Protein AF-A0A166KM32-F1 (afdb_monomer)

Radius of gyration: 26.17 Å; Cα contacts (8 Å, |Δi|>4): 16; chains: 1; bounding box: 45×49×72 Å

Secondary structure (DSSP, 8-state):
-PPP----------HHHHHHHHHHHHHHHHHHT--SHHHHHHHHHHHHSPP-PPPSS-HHHHHHHHHHHH---SS--TTS-HHHHHHHHHHHHHS-SS----STTS-SPPPPPHHHHHHHHHHHHHS-----

Nearest PDB structures (foldseek):
  6tvm-assembly1_B  TM=1.703E-01  e=6.406E+00  Homo sapiens

Organism: NCBI:txid1759441

Foldseek 3Di:
DDDDDDDDPPPDPPVVVVVVVVVVVVLVCQCVPDPDVLSNVVSVCVVPPPDDDPDPDDPVRVVVVVVVVVCPPPDDDPPDDPVVVVVVVVVVVPDDPDPDDPDPRPDPDDDDDPVNVVVVVVVCVVCVDPDD

pLDDT: mean 80.19, std 11.57, range [46.47, 95.06]

Sequence (132 aa):
QKLPEIPADDSKAHRGRVTIQRMQRENLISLVSCRNDIKFWKHIRGWLDPKKRPATVSLEQILTTFERRMNPPKVIPKSFDSEAHERAERIARIIPATTTDRSTDGHFSRPFSLSELEDVQERISKHPGKSA

Mean predicted aligned error: 15.91 Å

Structure (mmCIF, N/CA/C/O backbone):
data_AF-A0A166KM32-F1
#
_entry.id   AF-A0A166KM32-F1
#
loop_
_atom_site.group_PDB
_atom_site.id
_atom_site.type_symbol
_atom_site.label_atom_id
_atom_site.label_alt_id
_atom_site.label_comp_id
_atom_site.label_asym_id
_atom_site.label_entity_id
_atom_site.label_seq_id
_atom_site.pdbx_PDB_ins_code
_atom_site.Cartn_x
_atom_site.Cartn_y
_atom_site.Cartn_z
_atom_site.occupancy
_atom_site.B_iso_or_equiv
_atom_site.auth_seq_id
_atom_site.auth_comp_id
_atom_site.auth_asym_id
_atom_site.auth_atom_id
_atom_site.pdbx_PDB_model_num
ATOM 1 N N . GLN A 1 1 ? 21.178 -19.803 -24.540 1.00 47.19 1 GLN A N 1
ATOM 2 C CA . GLN A 1 1 ? 20.083 -19.623 -25.518 1.00 47.19 1 GLN A CA 1
ATOM 3 C C . GLN A 1 1 ? 20.482 -18.502 -26.465 1.00 47.19 1 GLN A C 1
ATOM 5 O O . GLN A 1 1 ? 20.822 -17.426 -25.991 1.00 47.19 1 GLN A O 1
ATOM 10 N N . LYS A 1 2 ? 20.552 -18.782 -27.771 1.00 46.47 2 LYS A N 1
ATOM 11 C CA . LYS A 1 2 ? 20.911 -17.805 -28.811 1.00 46.47 2 LYS A CA 1
ATOM 12 C C . LYS A 1 2 ? 19.640 -17.008 -29.143 1.00 46.47 2 LYS A C 1
ATOM 14 O O . LYS A 1 2 ? 18.626 -17.624 -29.459 1.00 46.47 2 LYS A O 1
ATOM 19 N N . LEU A 1 3 ? 19.662 -15.684 -28.975 1.00 50.31 3 LEU A N 1
ATOM 20 C CA . LEU A 1 3 ? 18.535 -14.808 -29.326 1.00 50.31 3 LEU A CA 1
ATOM 21 C C . LEU A 1 3 ? 18.291 -14.866 -30.848 1.00 50.31 3 LEU A C 1
ATOM 23 O O . LEU A 1 3 ? 19.268 -14.930 -31.594 1.00 50.31 3 LEU A O 1
ATOM 27 N N . PRO A 1 4 ? 17.033 -14.852 -31.320 1.00 52.44 4 PRO A N 1
ATOM 28 C CA . PRO A 1 4 ? 16.739 -14.864 -32.748 1.00 52.44 4 PRO A CA 1
ATOM 29 C C . PRO A 1 4 ? 17.196 -13.555 -33.409 1.00 52.44 4 PRO A C 1
ATOM 31 O O . PRO A 1 4 ? 16.836 -12.460 -32.969 1.00 52.44 4 PRO A O 1
ATOM 34 N N . GLU A 1 5 ? 17.988 -13.671 -34.474 1.00 50.28 5 GLU A N 1
ATOM 35 C CA . GLU A 1 5 ? 18.363 -12.554 -35.342 1.00 50.28 5 GLU A CA 1
ATOM 36 C C . GLU A 1 5 ? 17.238 -12.314 -36.354 1.00 50.28 5 GLU A C 1
ATOM 38 O O . GLU A 1 5 ? 17.011 -13.117 -37.255 1.00 50.28 5 GLU A O 1
ATOM 43 N N . ILE A 1 6 ? 16.499 -11.218 -36.174 1.00 57.38 6 ILE A N 1
ATOM 44 C CA . ILE A 1 6 ? 15.474 -10.762 -37.120 1.00 57.38 6 ILE A CA 1
ATOM 45 C C . ILE A 1 6 ? 16.109 -9.664 -37.990 1.00 57.38 6 ILE A C 1
ATOM 47 O O . ILE A 1 6 ? 16.654 -8.709 -37.421 1.00 57.38 6 ILE A O 1
ATOM 51 N N . PRO A 1 7 ? 16.073 -9.779 -39.332 1.00 53.22 7 PRO A N 1
ATOM 52 C CA . PRO A 1 7 ? 16.705 -8.815 -40.228 1.00 53.22 7 PRO A CA 1
ATOM 53 C C . PRO A 1 7 ? 16.044 -7.437 -40.105 1.00 53.22 7 PRO A C 1
ATOM 55 O O . PRO A 1 7 ? 14.819 -7.317 -40.083 1.00 53.22 7 PRO A O 1
ATOM 58 N N . ALA A 1 8 ? 16.871 -6.394 -40.007 1.00 55.00 8 ALA A N 1
ATOM 59 C CA . ALA A 1 8 ? 16.418 -5.010 -40.026 1.00 55.00 8 ALA A CA 1
ATOM 60 C C . ALA A 1 8 ? 16.054 -4.624 -41.468 1.00 55.00 8 ALA A C 1
ATOM 62 O O . ALA A 1 8 ? 16.919 -4.552 -42.337 1.00 55.00 8 ALA A O 1
ATOM 63 N N . ASP A 1 9 ? 14.763 -4.423 -41.729 1.00 56.38 9 ASP A N 1
ATOM 64 C CA . ASP A 1 9 ? 14.281 -3.828 -42.975 1.00 56.38 9 ASP A 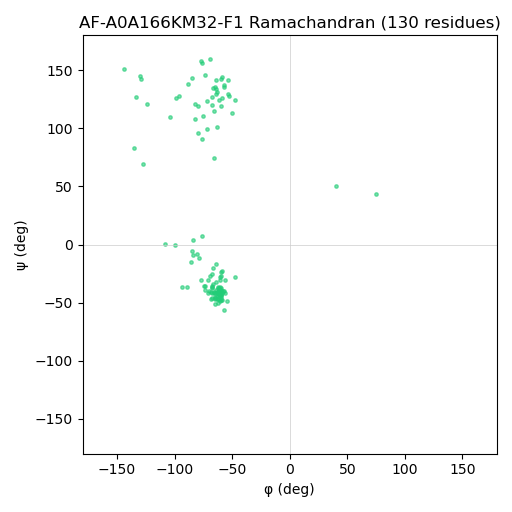CA 1
ATOM 65 C C . ASP A 1 9 ? 14.439 -2.301 -42.891 1.00 56.38 9 ASP A C 1
ATOM 67 O O . ASP A 1 9 ? 13.603 -1.595 -42.321 1.00 56.38 9 ASP A O 1
ATOM 71 N N . ASP A 1 10 ? 15.546 -1.801 -43.441 1.00 57.56 10 ASP A N 1
ATOM 72 C CA . ASP A 1 10 ? 15.924 -0.381 -43.454 1.00 57.56 10 ASP A CA 1
ATOM 73 C C . ASP A 1 10 ? 15.136 0.463 -44.484 1.00 57.56 10 ASP A C 1
ATOM 75 O O . ASP A 1 10 ? 15.413 1.649 -44.676 1.00 57.56 10 ASP A O 1
ATOM 79 N N . SER A 1 11 ? 14.116 -0.090 -45.150 1.00 56.81 11 SER A N 1
ATOM 80 C CA . SER A 1 11 ? 13.492 0.558 -46.315 1.00 56.81 11 SER A CA 1
ATOM 81 C C . SER A 1 11 ? 12.399 1.603 -46.027 1.00 56.81 11 SER A C 1
ATOM 83 O O . SER A 1 11 ? 11.821 2.151 -46.967 1.00 56.81 11 SER A O 1
ATOM 85 N N . LYS A 1 12 ? 12.091 1.963 -44.768 1.00 52.78 12 LYS A N 1
ATOM 86 C CA . LYS A 1 12 ? 11.066 2.996 -44.471 1.00 52.78 12 LYS A CA 1
ATOM 87 C C . LYS A 1 12 ? 11.510 3.995 -43.406 1.00 52.78 12 LYS A C 1
ATOM 89 O O . LYS A 1 12 ? 11.126 3.919 -42.238 1.00 52.78 12 LYS A O 1
ATOM 94 N N . ALA A 1 13 ? 12.259 4.999 -43.861 1.00 55.47 13 ALA A N 1
ATOM 95 C CA . ALA A 1 13 ? 12.687 6.173 -43.107 1.00 55.47 13 ALA A CA 1
ATOM 96 C C . ALA A 1 13 ? 11.509 7.082 -42.690 1.00 55.47 13 ALA A C 1
ATOM 98 O O . ALA A 1 13 ? 11.310 8.185 -43.193 1.00 55.47 13 ALA A O 1
ATOM 99 N N . HIS A 1 14 ? 10.737 6.648 -41.698 1.00 61.12 14 HIS A N 1
ATOM 100 C CA . HIS A 1 14 ? 10.004 7.557 -40.826 1.00 61.12 14 HIS A CA 1
ATOM 101 C C . HIS A 1 14 ? 10.758 7.602 -39.504 1.00 61.12 14 HIS A C 1
ATOM 103 O O . HIS A 1 14 ? 10.758 6.621 -38.766 1.00 61.12 14 HIS A O 1
ATOM 109 N N . ARG A 1 15 ? 11.411 8.732 -39.202 1.00 62.06 15 ARG A N 1
ATOM 110 C CA . ARG A 1 15 ? 12.275 8.917 -38.016 1.00 62.06 15 ARG A CA 1
ATOM 111 C C . ARG A 1 15 ? 11.643 8.437 -36.696 1.00 62.06 15 ARG A C 1
ATOM 113 O O . ARG A 1 15 ? 12.359 8.007 -35.802 1.00 62.06 15 ARG A O 1
ATOM 120 N N . GLY A 1 16 ? 10.312 8.450 -36.582 1.00 70.62 16 GLY A N 1
ATOM 121 C CA . GLY A 1 16 ? 9.595 7.892 -35.430 1.00 70.62 16 GLY A CA 1
ATOM 122 C C . GLY A 1 16 ? 9.545 6.357 -35.377 1.00 70.62 16 GLY A C 1
ATOM 123 O O . GLY A 1 16 ? 9.636 5.793 -34.292 1.00 70.62 16 GLY A O 1
ATOM 124 N N . ARG A 1 17 ? 9.447 5.660 -36.519 1.00 75.81 17 ARG A N 1
ATOM 125 C CA . ARG A 1 17 ? 9.329 4.188 -36.570 1.00 75.81 17 ARG A CA 1
ATOM 126 C C . ARG A 1 17 ? 10.604 3.490 -36.125 1.00 75.81 17 ARG A C 1
ATOM 128 O O . ARG A 1 17 ? 10.515 2.534 -35.366 1.00 75.81 17 ARG A O 1
ATOM 135 N N . VAL A 1 18 ? 11.765 4.004 -36.525 1.00 80.25 18 VAL A N 1
ATOM 136 C CA . VAL A 1 18 ? 13.065 3.456 -36.107 1.00 80.25 18 VAL A CA 1
ATOM 137 C C . VAL A 1 18 ? 13.239 3.583 -34.591 1.00 80.25 18 VAL A C 1
ATOM 139 O O . VAL A 1 18 ? 13.603 2.619 -33.923 1.00 80.25 18 VAL A O 1
ATOM 142 N N . THR A 1 19 ? 12.895 4.740 -34.016 1.00 81.81 19 THR A N 1
ATOM 143 C CA . THR A 1 19 ? 12.939 4.951 -32.560 1.00 81.81 19 THR A CA 1
ATOM 144 C C . THR A 1 19 ? 11.986 4.017 -31.813 1.00 81.81 19 THR A C 1
ATOM 146 O O . THR A 1 19 ? 12.370 3.435 -30.800 1.00 81.81 19 THR A O 1
ATOM 149 N N . ILE A 1 20 ? 10.764 3.834 -32.324 1.00 83.38 20 ILE A N 1
ATOM 150 C CA . ILE A 1 20 ? 9.776 2.919 -31.735 1.00 83.38 20 ILE A CA 1
ATOM 151 C C . ILE A 1 20 ? 10.265 1.469 -31.811 1.00 83.38 20 ILE A C 1
ATOM 153 O O . ILE A 1 20 ? 10.217 0.767 -30.805 1.00 83.38 20 ILE A O 1
ATOM 157 N N . GLN A 1 21 ? 10.774 1.027 -32.963 1.00 84.50 21 GLN A N 1
ATOM 158 C CA . GLN A 1 21 ? 11.302 -0.329 -33.140 1.00 84.50 21 GLN A CA 1
ATOM 159 C C . GLN A 1 21 ? 12.496 -0.596 -32.223 1.00 84.50 21 GLN A C 1
ATOM 161 O O . GLN A 1 21 ? 12.574 -1.660 -31.612 1.00 84.50 21 GLN A O 1
ATOM 166 N N . ARG A 1 22 ? 13.396 0.383 -32.065 1.00 85.50 22 ARG A N 1
ATOM 167 C CA . ARG A 1 22 ? 14.514 0.284 -31.121 1.00 85.50 22 ARG A CA 1
ATOM 168 C C . ARG A 1 22 ? 14.015 0.111 -29.685 1.00 85.50 22 ARG A C 1
ATOM 170 O O . ARG A 1 22 ? 14.435 -0.826 -29.018 1.00 85.50 22 ARG A O 1
ATOM 177 N N . MET A 1 23 ? 13.071 0.945 -29.246 1.00 84.69 23 MET A N 1
ATOM 178 C CA . MET A 1 23 ? 12.478 0.852 -27.905 1.00 84.69 23 MET A CA 1
ATOM 179 C C . MET A 1 23 ? 11.764 -0.492 -27.683 1.00 84.69 23 MET A C 1
ATOM 181 O O . MET A 1 23 ? 11.904 -1.108 -26.630 1.00 84.69 23 MET A O 1
ATOM 185 N N . GLN A 1 24 ? 11.022 -0.985 -28.679 1.00 86.19 24 GLN A N 1
ATOM 186 C CA . GLN A 1 24 ? 10.371 -2.297 -28.620 1.00 86.19 24 GLN A CA 1
ATOM 187 C C . GLN A 1 24 ? 11.391 -3.438 -28.517 1.00 86.19 24 GLN A C 1
ATOM 189 O O . GLN A 1 24 ? 11.189 -4.368 -27.738 1.00 86.19 24 GLN A O 1
ATOM 194 N N . ARG A 1 25 ? 12.503 -3.351 -29.256 1.00 88.19 25 ARG A N 1
ATOM 195 C CA . ARG A 1 25 ? 13.594 -4.331 -29.202 1.00 88.19 25 ARG A CA 1
ATOM 196 C C . ARG A 1 25 ? 14.283 -4.338 -27.839 1.00 88.19 25 ARG A C 1
ATOM 198 O O . ARG A 1 25 ? 14.505 -5.409 -27.285 1.00 88.19 25 ARG A O 1
ATOM 205 N N . GLU A 1 26 ? 14.579 -3.165 -27.286 1.00 87.12 26 GLU A N 1
ATOM 206 C CA . GLU A 1 26 ? 15.148 -3.019 -25.941 1.00 87.12 26 GLU A CA 1
ATOM 207 C C . GLU A 1 26 ? 14.212 -3.609 -24.878 1.00 87.12 26 GLU A C 1
ATOM 209 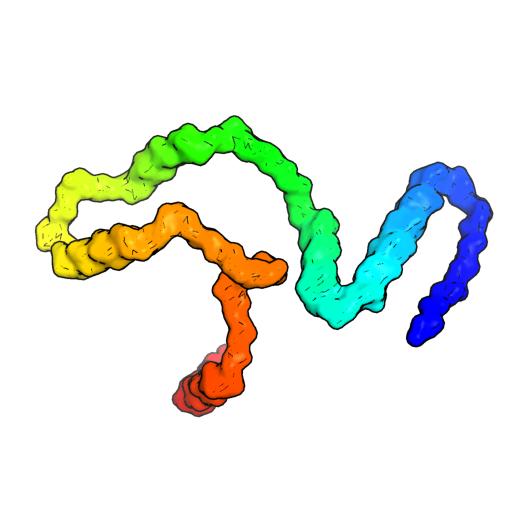O O . GLU A 1 26 ? 14.642 -4.433 -24.073 1.00 87.12 26 GLU A O 1
ATOM 214 N N . ASN A 1 27 ? 12.917 -3.283 -24.936 1.00 86.12 27 ASN A N 1
ATOM 215 C CA . ASN A 1 27 ? 11.905 -3.832 -24.033 1.00 86.12 27 ASN A CA 1
ATOM 216 C C . ASN A 1 27 ? 11.811 -5.362 -24.126 1.00 86.12 27 ASN A C 1
ATOM 218 O O . ASN A 1 27 ? 11.758 -6.035 -23.098 1.00 86.12 27 ASN A O 1
ATOM 222 N N . LEU A 1 28 ? 11.833 -5.921 -25.341 1.00 87.75 28 LEU A N 1
ATOM 223 C CA . LEU A 1 28 ? 11.808 -7.368 -25.558 1.00 87.75 28 LEU A CA 1
ATOM 224 C C . LEU A 1 28 ? 13.038 -8.051 -24.948 1.00 87.75 28 LEU A C 1
ATOM 226 O O . LEU A 1 28 ? 12.896 -9.042 -24.235 1.00 87.75 28 LEU A O 1
ATOM 230 N N . ILE A 1 29 ? 14.236 -7.510 -25.185 1.00 89.25 29 ILE A N 1
ATOM 231 C CA . ILE A 1 29 ? 15.475 -8.029 -24.589 1.00 89.25 29 ILE A CA 1
ATOM 232 C C . ILE A 1 29 ? 15.389 -7.965 -23.060 1.00 89.25 29 ILE A C 1
ATOM 234 O O . ILE A 1 29 ? 15.751 -8.931 -22.388 1.00 89.25 29 ILE A O 1
ATOM 238 N N . SER A 1 30 ? 14.865 -6.869 -22.507 1.00 85.19 30 SER A N 1
ATOM 239 C CA . SER A 1 30 ? 14.666 -6.695 -21.064 1.00 85.19 30 SER A CA 1
ATOM 240 C C . SER A 1 30 ? 13.744 -7.760 -20.472 1.00 85.19 30 SER A C 1
ATOM 242 O O . SER A 1 30 ? 14.064 -8.334 -19.436 1.00 85.19 30 SER A O 1
ATOM 244 N N . LEU A 1 31 ? 12.625 -8.073 -21.132 1.00 86.62 31 LEU A N 1
ATOM 245 C CA . LEU A 1 31 ? 11.696 -9.109 -20.668 1.00 86.62 31 LEU A CA 1
ATOM 246 C C . LEU A 1 31 ? 12.295 -10.511 -20.763 1.00 86.62 31 LEU A C 1
ATOM 248 O O . LEU A 1 31 ? 12.227 -11.267 -19.800 1.00 86.62 31 LEU A O 1
ATOM 252 N N . VAL A 1 32 ? 12.904 -10.853 -21.900 1.00 88.75 32 VAL A N 1
ATOM 253 C CA . VAL A 1 32 ? 13.442 -12.204 -22.147 1.00 88.75 32 VAL A CA 1
ATOM 254 C C . VAL A 1 32 ? 14.670 -12.490 -21.277 1.00 88.75 32 VAL A C 1
ATOM 256 O O . VAL A 1 32 ? 14.943 -13.639 -20.941 1.00 88.75 32 VAL A O 1
ATOM 259 N N . SER A 1 33 ? 15.412 -11.455 -20.878 1.00 86.81 33 SER A N 1
ATOM 260 C CA . SER A 1 33 ? 16.580 -11.584 -19.999 1.00 86.81 33 SER A CA 1
ATOM 261 C C . SER A 1 33 ? 16.246 -11.608 -18.501 1.00 86.81 33 SER A C 1
ATOM 263 O O . SER A 1 33 ? 17.145 -11.836 -17.681 1.00 86.81 33 SER A O 1
ATOM 265 N N . CYS A 1 34 ? 14.981 -11.406 -18.111 1.00 86.62 34 CYS A N 1
ATOM 266 C CA . CYS A 1 34 ? 14.568 -11.477 -16.711 1.00 86.62 34 CYS A CA 1
ATOM 267 C C . CYS A 1 34 ? 14.712 -12.908 -16.175 1.00 86.62 34 CYS A C 1
ATOM 269 O O . CYS A 1 34 ? 14.015 -13.822 -16.594 1.00 86.62 34 CYS A O 1
ATOM 271 N N . ARG A 1 35 ? 15.614 -13.096 -15.204 1.00 82.00 35 ARG A N 1
ATOM 272 C CA . ARG A 1 35 ? 15.841 -14.392 -14.534 1.00 82.00 35 ARG A CA 1
ATOM 273 C C . ARG A 1 35 ? 14.877 -14.674 -13.380 1.00 82.00 35 ARG A C 1
ATOM 275 O O . ARG A 1 35 ? 14.927 -15.756 -12.811 1.00 82.00 35 ARG A O 1
ATOM 282 N N . ASN A 1 36 ? 14.081 -13.685 -12.979 1.00 80.94 36 ASN A N 1
ATOM 283 C CA . ASN A 1 36 ? 13.124 -13.806 -11.889 1.00 80.94 36 ASN A CA 1
ATOM 284 C C . ASN A 1 36 ? 11.850 -13.003 -12.180 1.00 80.94 36 ASN A C 1
ATOM 286 O O . ASN A 1 36 ? 11.882 -11.956 -12.838 1.00 80.94 36 ASN A O 1
ATOM 290 N N . ASP A 1 37 ? 10.744 -13.477 -11.615 1.00 79.62 37 ASP A N 1
ATOM 291 C CA . ASP A 1 37 ? 9.421 -12.872 -11.783 1.00 79.62 37 ASP A CA 1
ATOM 292 C C . ASP A 1 37 ? 9.388 -11.431 -11.261 1.00 79.62 37 ASP A C 1
ATOM 294 O O . ASP A 1 37 ? 8.700 -10.574 -11.807 1.00 79.62 37 ASP A O 1
ATOM 298 N N . ILE A 1 38 ? 10.198 -11.118 -10.246 1.00 79.56 38 ILE A N 1
ATOM 299 C CA . ILE A 1 38 ? 10.287 -9.777 -9.656 1.00 79.56 38 ILE A CA 1
ATOM 300 C C . ILE A 1 38 ? 10.770 -8.749 -10.687 1.00 79.56 38 ILE A C 1
ATOM 302 O O . ILE A 1 38 ? 10.147 -7.699 -10.849 1.00 79.56 38 ILE A O 1
ATOM 306 N N . LYS A 1 39 ? 11.871 -9.026 -11.404 1.00 80.62 39 LYS A N 1
ATOM 307 C CA . LYS A 1 39 ? 12.387 -8.100 -12.427 1.00 80.62 39 LYS A CA 1
ATOM 308 C C . LYS A 1 39 ? 11.429 -7.996 -13.606 1.00 80.62 39 LYS A C 1
ATOM 310 O O . LYS A 1 39 ? 11.222 -6.889 -14.103 1.00 80.62 39 LYS A O 1
ATOM 315 N N . PHE A 1 40 ? 10.799 -9.111 -13.977 1.00 86.56 40 PHE A N 1
ATOM 316 C CA . PHE A 1 40 ? 9.766 -9.138 -15.007 1.00 86.56 40 PHE A CA 1
ATOM 317 C C . PHE A 1 40 ? 8.614 -8.188 -14.651 1.00 86.56 40 PHE A C 1
ATOM 319 O O . PHE A 1 40 ? 8.344 -7.229 -15.376 1.00 86.56 40 PHE A O 1
ATOM 326 N N . TRP A 1 41 ? 8.003 -8.367 -13.477 1.00 85.62 41 TRP A N 1
ATOM 327 C CA . TRP A 1 41 ? 6.897 -7.524 -13.024 1.00 85.62 41 TRP A CA 1
ATOM 328 C C . TRP A 1 41 ? 7.308 -6.069 -12.802 1.00 85.62 41 TRP A C 1
ATOM 330 O O . TRP A 1 41 ? 6.511 -5.170 -13.060 1.00 85.62 41 TRP A O 1
ATOM 340 N N . LYS A 1 42 ? 8.551 -5.803 -12.386 1.00 85.38 42 LYS A N 1
ATOM 341 C CA . LYS A 1 42 ? 9.070 -4.436 -12.247 1.00 85.38 42 LYS A CA 1
ATOM 342 C C . LYS A 1 42 ? 9.149 -3.707 -13.591 1.00 85.38 42 LYS A C 1
ATOM 344 O O . LYS A 1 42 ? 8.824 -2.523 -13.645 1.00 85.38 42 LYS A O 1
ATOM 349 N N . HIS A 1 43 ? 9.544 -4.388 -14.668 1.00 87.50 43 HIS A N 1
ATOM 350 C CA . HIS A 1 43 ? 9.524 -3.807 -16.013 1.00 87.50 43 HIS A CA 1
ATOM 351 C C . HIS A 1 43 ? 8.105 -3.554 -16.512 1.00 87.50 43 HIS A C 1
ATOM 353 O O . HIS A 1 43 ? 7.820 -2.445 -16.956 1.00 87.50 43 HIS A O 1
ATOM 359 N N . ILE A 1 44 ? 7.208 -4.530 -16.355 1.00 87.69 44 ILE A N 1
ATOM 360 C CA . ILE A 1 44 ? 5.801 -4.382 -16.748 1.00 87.69 44 ILE A CA 1
ATOM 361 C C . ILE A 1 44 ? 5.140 -3.211 -16.008 1.00 87.69 44 ILE A C 1
ATOM 363 O O . ILE A 1 44 ? 4.537 -2.343 -16.639 1.00 87.69 44 ILE A O 1
ATOM 367 N N . ARG A 1 45 ? 5.314 -3.121 -14.682 1.00 85.81 45 ARG A N 1
ATOM 368 C CA . ARG A 1 45 ? 4.811 -1.991 -13.884 1.00 85.81 45 ARG A CA 1
ATOM 369 C C . ARG A 1 45 ? 5.430 -0.665 -14.308 1.00 85.81 45 ARG A C 1
ATOM 371 O O . ARG A 1 45 ? 4.724 0.323 -14.385 1.00 85.81 45 ARG A O 1
ATOM 378 N N . GLY A 1 46 ? 6.714 -0.630 -14.663 1.00 84.44 46 GLY A N 1
ATOM 379 C CA . GLY A 1 46 ? 7.350 0.588 -15.175 1.00 84.44 46 GLY A CA 1
ATOM 380 C C . GLY A 1 46 ? 6.715 1.144 -16.458 1.00 84.44 46 GLY A C 1
ATOM 381 O O . GLY A 1 46 ? 6.844 2.339 -16.723 1.00 84.44 46 GLY A O 1
ATOM 382 N N . TRP A 1 47 ? 6.037 0.305 -17.246 1.00 82.94 47 TRP A N 1
ATOM 383 C CA . TRP A 1 47 ? 5.335 0.716 -18.466 1.00 82.94 47 TRP A CA 1
ATOM 384 C C . TRP A 1 47 ? 3.861 1.038 -18.240 1.00 82.94 47 TRP A C 1
ATOM 386 O O . TRP A 1 47 ? 3.329 1.930 -18.898 1.00 82.94 47 TRP A O 1
ATOM 396 N N . LEU A 1 48 ? 3.206 0.284 -17.355 1.00 84.75 48 LEU A N 1
ATOM 397 C CA . LEU A 1 48 ? 1.770 0.393 -17.100 1.00 84.75 48 LEU A CA 1
ATOM 398 C C . LEU A 1 48 ? 1.439 1.412 -16.014 1.00 84.75 48 LEU A C 1
ATOM 400 O O . LEU A 1 48 ? 0.426 2.105 -16.117 1.00 84.75 48 LEU A O 1
ATOM 404 N N . ASP A 1 49 ? 2.273 1.504 -14.978 1.00 83.00 49 ASP A N 1
ATOM 405 C CA . ASP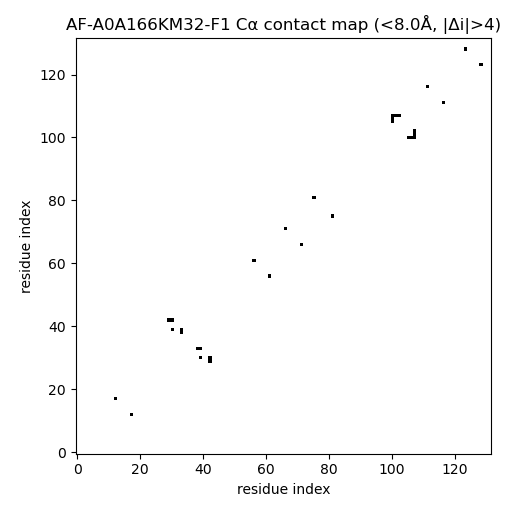 A 1 49 ? 2.013 2.408 -13.873 1.00 83.00 49 ASP A CA 1
ATOM 406 C C . ASP A 1 49 ? 2.121 3.850 -14.379 1.00 83.00 49 ASP A C 1
ATOM 408 O O . ASP A 1 49 ? 3.076 4.219 -15.078 1.00 83.00 49 ASP A O 1
ATOM 412 N N . PRO A 1 50 ? 1.162 4.713 -14.014 1.00 81.19 50 PRO A N 1
ATOM 413 C CA . PRO A 1 50 ? 1.265 6.121 -14.331 1.00 81.19 50 PRO A CA 1
ATOM 414 C C . PRO A 1 50 ? 2.561 6.676 -13.733 1.00 81.19 50 PRO A C 1
ATOM 416 O O . PRO A 1 50 ? 2.908 6.389 -12.584 1.00 81.19 50 PRO A O 1
ATOM 419 N N . LYS A 1 51 ? 3.272 7.506 -14.510 1.00 81.31 51 LYS A N 1
ATOM 420 C CA . LYS A 1 51 ? 4.473 8.203 -14.030 1.00 81.31 51 LYS A CA 1
ATOM 421 C C . LYS A 1 51 ? 4.163 8.835 -12.677 1.00 81.31 51 LYS A C 1
ATOM 423 O O . LYS A 1 51 ? 3.203 9.603 -12.581 1.00 81.31 51 LYS A O 1
ATOM 428 N N . LYS A 1 52 ? 4.969 8.512 -11.658 1.00 76.75 52 LYS A N 1
ATOM 429 C CA . LYS A 1 52 ? 4.813 9.056 -10.305 1.00 76.75 52 LYS A CA 1
ATOM 430 C C . LYS A 1 52 ? 4.708 10.573 -10.399 1.00 76.75 52 LYS A C 1
ATOM 432 O O . LYS A 1 52 ? 5.654 11.239 -10.816 1.00 76.75 52 LYS A O 1
ATOM 437 N N . ARG A 1 53 ? 3.537 11.104 -10.061 1.00 80.12 53 ARG A N 1
ATOM 438 C CA . ARG A 1 53 ? 3.319 12.544 -9.985 1.00 80.12 53 ARG A CA 1
ATOM 439 C C . ARG A 1 53 ? 3.696 12.991 -8.577 1.00 80.12 53 ARG A C 1
ATOM 441 O O . ARG A 1 53 ? 3.359 12.276 -7.630 1.00 80.12 53 ARG A O 1
ATOM 448 N N . PRO A 1 54 ? 4.384 14.131 -8.419 1.00 78.75 54 PRO A N 1
ATOM 449 C CA . PRO A 1 54 ? 4.517 14.721 -7.099 1.00 78.75 54 PRO A CA 1
ATOM 450 C C . PRO A 1 54 ? 3.110 14.964 -6.547 1.00 78.75 54 PRO A C 1
ATOM 452 O O . PRO A 1 54 ? 2.222 15.413 -7.278 1.00 78.75 54 PRO A O 1
ATOM 455 N N . ALA A 1 55 ? 2.893 14.610 -5.282 1.00 77.88 55 ALA A N 1
ATOM 456 C CA . ALA A 1 55 ? 1.624 14.883 -4.628 1.00 77.88 55 ALA A CA 1
ATOM 457 C C . ALA A 1 55 ? 1.378 16.399 -4.658 1.00 77.88 55 ALA A C 1
ATOM 459 O O . ALA A 1 55 ? 2.237 17.177 -4.251 1.00 77.88 55 ALA A O 1
ATOM 460 N N . THR A 1 56 ? 0.223 16.819 -5.181 1.00 85.50 56 THR A N 1
ATOM 461 C CA . THR A 1 56 ? -0.146 18.243 -5.300 1.00 85.50 56 THR A CA 1
ATOM 462 C C . THR A 1 56 ? -0.352 18.903 -3.937 1.00 85.50 56 THR A C 1
ATOM 464 O O . THR A 1 56 ? -0.288 20.121 -3.820 1.00 85.50 56 THR A O 1
ATOM 467 N N . VAL A 1 57 ? -0.593 18.093 -2.910 1.00 85.94 57 VAL A N 1
ATOM 468 C CA . VAL A 1 57 ? -0.814 18.517 -1.532 1.00 85.94 57 VAL A CA 1
ATOM 469 C C . VAL A 1 57 ? 0.079 17.701 -0.606 1.00 85.94 57 VAL A C 1
ATOM 471 O O . VAL A 1 57 ? 0.342 16.522 -0.865 1.00 85.94 57 VAL A O 1
ATOM 474 N N . SER A 1 58 ? 0.560 18.330 0.463 1.00 85.25 58 SER A N 1
ATOM 475 C CA . SER A 1 58 ? 1.329 17.633 1.491 1.00 85.25 58 SER A CA 1
ATOM 476 C C . SER A 1 58 ? 0.435 16.668 2.277 1.00 85.25 58 SER A C 1
ATOM 478 O O . SER A 1 58 ? -0.792 16.802 2.313 1.00 85.25 58 SER A O 1
ATOM 480 N N . LEU A 1 59 ? 1.053 15.690 2.942 1.00 82.69 59 LEU A N 1
ATOM 481 C CA . LEU A 1 59 ? 0.334 14.765 3.821 1.00 82.69 59 LEU A CA 1
ATOM 482 C C . LEU A 1 59 ? -0.429 15.517 4.923 1.00 82.69 59 LEU A C 1
ATOM 484 O O . LEU A 1 59 ? -1.580 15.197 5.197 1.00 82.69 59 LEU A O 1
ATOM 488 N N . GLU A 1 60 ? 0.181 16.557 5.491 1.00 85.56 60 GLU A N 1
ATOM 489 C CA . GLU A 1 60 ? -0.412 17.417 6.524 1.00 85.56 60 GLU A CA 1
ATOM 490 C C . GLU A 1 60 ? -1.695 18.108 6.033 1.00 85.56 60 GLU A C 1
ATOM 492 O O . GLU A 1 60 ? -2.690 18.187 6.754 1.00 85.56 60 GLU A O 1
ATOM 497 N N . GLN A 1 61 ? -1.711 18.550 4.770 1.00 83.88 61 GLN A N 1
ATOM 498 C CA . GLN A 1 61 ? -2.890 19.164 4.155 1.00 83.88 61 GLN A CA 1
ATOM 499 C C . GLN A 1 61 ? -4.032 18.155 3.971 1.00 83.88 61 GLN A C 1
ATOM 501 O O . GLN A 1 61 ? -5.200 18.500 4.165 1.00 83.88 61 GLN A O 1
ATOM 506 N N . ILE A 1 62 ? -3.714 16.900 3.637 1.00 87.25 62 ILE A N 1
ATOM 507 C CA . ILE A 1 62 ? -4.716 15.831 3.516 1.00 87.25 62 ILE A CA 1
ATOM 508 C C . ILE A 1 62 ? -5.214 15.383 4.895 1.00 87.25 62 ILE A C 1
ATOM 510 O O . ILE A 1 62 ? -6.401 15.086 5.030 1.00 87.25 62 ILE A O 1
ATOM 514 N N . LEU A 1 63 ? -4.347 15.362 5.912 1.00 85.81 63 LEU A N 1
ATOM 515 C CA . LEU A 1 63 ? -4.642 14.842 7.250 1.00 85.81 63 LEU A CA 1
ATOM 516 C C . LEU A 1 63 ? -5.877 15.509 7.862 1.00 85.81 63 LEU A C 1
ATOM 518 O O . LEU A 1 63 ? -6.821 14.823 8.241 1.00 85.81 63 LEU A O 1
ATOM 522 N N . THR A 1 64 ? -5.945 16.838 7.822 1.00 81.75 64 THR A N 1
ATOM 523 C CA . THR A 1 64 ? -7.104 17.591 8.339 1.00 81.75 64 THR A CA 1
ATOM 524 C C . THR A 1 64 ? -8.419 17.250 7.626 1.00 81.75 64 THR A C 1
ATOM 526 O O . THR A 1 64 ? -9.487 17.199 8.241 1.00 81.75 64 THR A O 1
ATOM 529 N N . THR A 1 65 ? -8.364 16.998 6.314 1.00 84.62 65 THR A N 1
ATOM 530 C CA . THR A 1 65 ? -9.5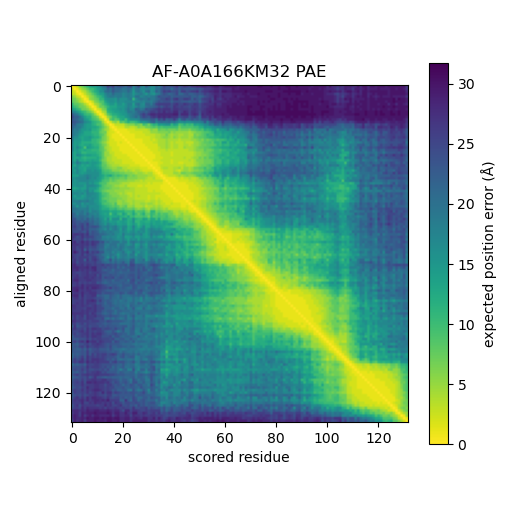37 16.606 5.518 1.00 84.62 65 THR A CA 1
ATOM 531 C C . THR A 1 65 ? -9.933 15.164 5.814 1.00 84.62 65 THR A C 1
ATOM 533 O O . THR A 1 65 ? -11.122 14.851 5.898 1.00 84.62 65 THR A O 1
ATOM 536 N N . PHE A 1 66 ? -8.944 14.289 5.980 1.00 86.50 66 PHE A N 1
ATOM 537 C CA . PHE A 1 66 ? -9.131 12.888 6.315 1.00 86.50 66 PHE A CA 1
ATOM 538 C C . PHE A 1 66 ? -9.762 12.726 7.701 1.00 86.50 66 PHE A C 1
ATOM 540 O O . PHE A 1 66 ? -10.813 12.103 7.809 1.00 86.50 66 PHE A O 1
ATOM 547 N N . GLU A 1 67 ? -9.206 13.363 8.733 1.00 83.19 67 GLU A N 1
ATOM 548 C CA . GLU A 1 67 ? -9.746 13.345 10.100 1.00 83.19 67 GLU A CA 1
ATOM 549 C C . GLU A 1 67 ? -11.195 13.833 10.145 1.00 83.19 67 GLU A C 1
ATOM 551 O O . GLU A 1 67 ? -12.052 13.214 10.776 1.00 83.19 67 GLU A O 1
ATOM 556 N N . ARG A 1 68 ? -11.506 14.898 9.395 1.00 80.62 68 ARG A N 1
ATOM 557 C CA . ARG A 1 68 ? -12.874 15.411 9.279 1.00 80.62 68 ARG A CA 1
ATOM 558 C C . ARG A 1 68 ? -13.828 14.395 8.646 1.00 80.62 68 ARG A C 1
ATOM 560 O O . ARG A 1 68 ? -14.982 14.316 9.055 1.00 80.62 68 ARG A O 1
ATOM 567 N N . ARG A 1 69 ? -13.369 13.628 7.651 1.00 85.69 69 ARG A N 1
ATOM 568 C CA . ARG A 1 69 ? -14.170 12.592 6.972 1.00 85.69 69 ARG A CA 1
ATOM 569 C C . ARG A 1 69 ? -14.318 11.315 7.788 1.00 85.69 69 ARG A C 1
ATOM 571 O O . ARG A 1 69 ? -15.346 10.660 7.664 1.00 85.69 69 ARG A O 1
ATOM 578 N N . MET A 1 70 ? -13.332 10.983 8.619 1.00 83.88 70 MET A N 1
ATOM 579 C CA . MET A 1 70 ? -13.405 9.837 9.529 1.00 83.88 70 MET A CA 1
ATOM 580 C C . MET A 1 70 ? -14.516 9.994 10.573 1.00 83.88 70 MET A C 1
ATOM 582 O O . MET A 1 70 ? -14.911 8.999 11.171 1.00 83.88 70 MET A O 1
ATOM 586 N N . ASN A 1 71 ? -15.023 11.222 10.772 1.00 79.50 71 ASN A N 1
ATOM 587 C CA . ASN A 1 71 ? -16.083 11.566 11.720 1.00 79.50 71 ASN A CA 1
ATOM 588 C C . ASN A 1 71 ? -15.943 10.819 13.064 1.00 79.50 71 ASN A C 1
ATOM 590 O O . ASN A 1 71 ? -16.899 10.171 13.503 1.00 79.50 71 ASN A O 1
ATOM 594 N N . PRO A 1 72 ? -14.751 10.834 13.700 1.00 77.31 72 PRO A N 1
ATOM 595 C CA . PRO A 1 72 ? -14.575 10.119 14.948 1.00 77.31 72 PRO A CA 1
ATOM 596 C C . PRO A 1 72 ? -15.501 10.743 16.003 1.00 77.31 72 PRO A C 1
ATOM 598 O O . PRO A 1 72 ? -15.536 11.972 16.150 1.00 77.31 72 PRO A O 1
ATOM 601 N N . PRO A 1 73 ? -16.282 9.934 16.734 1.00 79.75 73 PRO A N 1
ATOM 602 C CA . PRO A 1 73 ? -17.165 10.461 17.758 1.00 79.75 73 PRO A CA 1
ATOM 603 C C . PRO A 1 73 ? -16.327 11.104 18.869 1.00 79.75 73 PRO A C 1
ATOM 605 O O . PRO A 1 73 ? -15.413 10.486 19.406 1.00 79.75 73 PRO A O 1
ATOM 608 N N . LYS A 1 74 ? -16.655 12.350 19.241 1.00 80.69 74 LYS A N 1
ATOM 609 C CA . LYS A 1 74 ? -15.969 13.077 20.332 1.00 80.69 74 LYS A CA 1
ATOM 610 C C . LYS A 1 74 ? -16.082 12.362 21.679 1.00 80.69 74 LYS A C 1
ATOM 612 O O . LYS A 1 74 ? -15.238 12.536 22.548 1.00 80.69 74 LYS A O 1
ATOM 617 N N . VAL A 1 75 ? -17.163 11.608 21.848 1.00 83.81 75 VAL A N 1
ATOM 618 C CA . VAL A 1 75 ? -17.443 10.775 23.011 1.00 83.81 75 VAL A CA 1
ATOM 619 C C . VAL A 1 75 ? -17.898 9.431 22.479 1.00 83.81 75 VAL A C 1
ATOM 621 O O . VAL A 1 75 ? -18.818 9.373 21.662 1.00 83.81 75 VAL A O 1
ATOM 624 N N . ILE A 1 76 ? -17.256 8.363 22.936 1.00 82.31 76 ILE A N 1
ATOM 625 C CA . ILE A 1 76 ? -17.642 7.002 22.577 1.00 82.31 76 ILE A CA 1
ATOM 626 C C . ILE A 1 76 ? -19.083 6.771 23.068 1.00 82.31 76 ILE A C 1
ATOM 628 O O . ILE A 1 76 ? -19.362 6.988 24.252 1.00 82.31 76 ILE A O 1
ATOM 632 N N . PRO A 1 77 ? -20.025 6.379 22.192 1.00 88.31 77 PRO A N 1
ATOM 633 C CA . PRO A 1 77 ? -21.398 6.110 22.603 1.00 88.31 77 PRO A CA 1
ATOM 634 C C . PRO A 1 77 ? -21.458 5.012 23.668 1.00 88.31 77 PRO A C 1
ATOM 636 O O . PRO A 1 77 ? -20.733 4.028 23.579 1.00 88.31 77 PRO A O 1
ATOM 639 N N . LYS A 1 78 ? -22.387 5.116 24.626 1.00 85.81 78 LYS A N 1
ATOM 640 C CA . LYS A 1 78 ? -22.586 4.083 25.668 1.00 85.81 78 LYS A CA 1
ATOM 641 C C . LYS A 1 78 ? -22.925 2.696 25.107 1.00 85.81 78 LYS A C 1
ATOM 643 O O . LYS A 1 78 ? -22.758 1.703 25.800 1.00 85.81 78 LYS A O 1
ATOM 648 N N . SER A 1 79 ? -23.448 2.642 23.883 1.00 89.38 79 SER A N 1
ATOM 649 C CA . SER A 1 79 ? -23.768 1.408 23.162 1.00 89.38 79 SER A CA 1
ATOM 650 C C . SER A 1 79 ? -22.556 0.761 22.488 1.00 89.38 79 SER A C 1
ATOM 652 O O . SER A 1 79 ? -22.689 -0.315 21.915 1.00 89.38 79 SER A O 1
ATOM 654 N N . PHE A 1 80 ? -21.409 1.441 22.467 1.00 85.75 80 PHE A N 1
ATOM 655 C CA . PHE A 1 80 ? -20.183 0.939 21.866 1.00 85.75 80 PHE A CA 1
ATOM 656 C C . PHE A 1 80 ? -19.432 0.069 22.879 1.00 85.75 80 PHE A C 1
ATOM 658 O O . PHE A 1 80 ? -19.425 0.370 24.071 1.00 85.75 80 PHE A O 1
ATOM 665 N N . ASP A 1 81 ? -18.795 -1.002 22.412 1.00 90.50 81 ASP A N 1
ATOM 666 C CA . ASP A 1 81 ? -17.988 -1.873 23.268 1.00 90.50 81 ASP A CA 1
ATOM 667 C C . ASP A 1 81 ? -16.691 -1.152 23.668 1.00 90.50 81 ASP A C 1
ATOM 669 O O . ASP A 1 81 ? -15.724 -1.078 22.900 1.00 90.50 81 ASP A O 1
ATOM 673 N N . SER A 1 82 ? -16.695 -0.591 24.877 1.00 87.94 82 SER A N 1
ATOM 674 C CA . SER A 1 82 ? -15.558 0.131 25.448 1.00 87.94 82 SER A CA 1
ATOM 675 C C . SER A 1 82 ? -14.317 -0.750 25.564 1.00 87.94 82 SER A C 1
ATOM 677 O O . SER A 1 82 ? -13.209 -0.286 25.304 1.00 87.94 82 SER A O 1
ATOM 679 N N . GLU A 1 83 ? -14.483 -2.030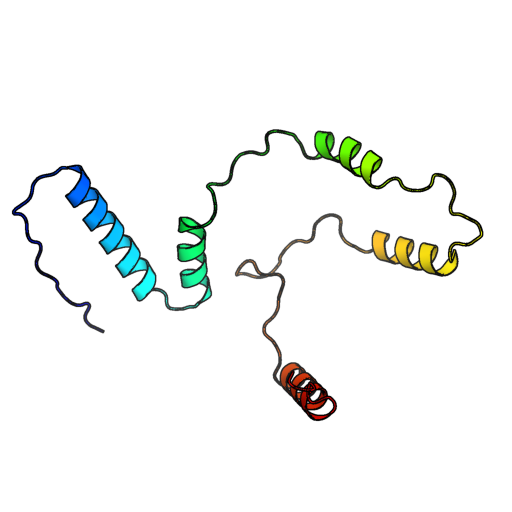 25.898 1.00 90.94 83 GLU A N 1
ATOM 680 C CA . GLU A 1 83 ? -13.356 -2.939 26.095 1.00 90.94 83 GLU A CA 1
ATOM 681 C C . GLU A 1 83 ? -12.690 -3.272 24.754 1.00 90.94 83 GLU A C 1
ATOM 683 O O . GLU A 1 83 ? -11.461 -3.266 24.631 1.00 90.94 83 GLU A O 1
ATOM 688 N N . ALA A 1 84 ? -13.492 -3.501 23.709 1.00 89.06 84 ALA A N 1
ATOM 689 C CA . ALA A 1 84 ? -12.982 -3.659 22.349 1.00 89.06 84 ALA A CA 1
ATOM 690 C C . ALA A 1 84 ? -12.253 -2.406 21.860 1.00 89.06 84 ALA A C 1
ATOM 692 O O . ALA A 1 84 ? -11.188 -2.524 21.247 1.00 89.06 84 ALA A O 1
ATOM 693 N N . HIS A 1 85 ? -12.785 -1.222 22.162 1.00 87.75 85 HIS A N 1
ATOM 694 C CA . HIS A 1 85 ? -12.140 0.038 21.817 1.00 87.75 85 HIS A CA 1
ATOM 695 C C . HIS A 1 85 ? -10.783 0.206 22.520 1.00 87.75 85 HIS A C 1
ATOM 697 O O . HIS A 1 85 ? -9.783 0.486 21.862 1.00 87.75 85 HIS A O 1
ATOM 703 N N . GLU A 1 86 ? -10.702 -0.056 23.827 1.00 90.62 86 GLU A N 1
ATOM 704 C CA . GLU A 1 86 ? -9.445 0.002 24.587 1.00 90.62 86 GLU A CA 1
ATOM 705 C C . GLU A 1 86 ? -8.402 -1.015 24.099 1.00 90.62 86 GLU A C 1
ATOM 707 O O . GLU A 1 86 ? -7.196 -0.742 24.089 1.00 90.62 86 GLU A O 1
ATOM 712 N N . ARG A 1 87 ? -8.834 -2.214 23.686 1.00 94.06 87 ARG A N 1
ATOM 713 C CA . ARG A 1 87 ? -7.938 -3.192 23.045 1.00 94.06 87 ARG A CA 1
ATOM 714 C C . ARG A 1 87 ? -7.421 -2.666 21.708 1.00 94.06 87 ARG A C 1
ATOM 716 O O . ARG A 1 87 ? -6.217 -2.739 21.469 1.00 94.06 87 ARG A O 1
ATOM 723 N N . ALA A 1 88 ? -8.294 -2.108 20.870 1.00 89.88 88 ALA A N 1
ATOM 724 C CA . ALA A 1 88 ? -7.908 -1.531 19.585 1.00 89.88 88 ALA A CA 1
ATOM 725 C C . ALA A 1 88 ? -6.922 -0.363 19.753 1.00 89.88 88 ALA A C 1
ATOM 727 O O . ALA A 1 88 ? -5.912 -0.326 19.055 1.00 89.88 88 ALA A O 1
ATOM 728 N N . GLU A 1 89 ? -7.145 0.531 20.721 1.00 90.62 89 GLU A N 1
ATOM 729 C CA . GLU A 1 89 ? -6.205 1.610 21.051 1.00 90.62 89 GLU A CA 1
ATOM 730 C C . GLU A 1 89 ? -4.833 1.078 21.480 1.00 90.62 89 GLU A C 1
ATOM 732 O O . GLU A 1 89 ? -3.802 1.560 21.008 1.00 90.62 89 GLU A O 1
ATOM 737 N N . ARG A 1 90 ? -4.796 0.072 22.364 1.00 94.19 90 ARG A N 1
ATOM 738 C CA . ARG A 1 90 ? -3.529 -0.539 22.794 1.00 94.19 90 ARG A CA 1
ATOM 739 C C . ARG A 1 90 ? -2.770 -1.147 21.619 1.00 94.19 90 ARG A C 1
ATOM 741 O O . ARG A 1 90 ? -1.562 -0.948 21.521 1.00 94.19 90 ARG A O 1
ATOM 748 N N . ILE A 1 91 ? -3.472 -1.834 20.717 1.00 92.44 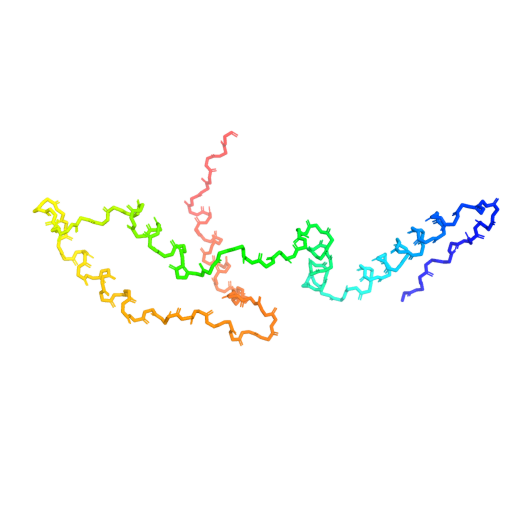91 ILE A N 1
ATOM 749 C CA . ILE A 1 91 ? -2.882 -2.396 19.495 1.00 92.44 91 ILE A CA 1
ATOM 750 C C . ILE A 1 91 ? -2.389 -1.275 18.568 1.00 92.44 91 ILE A C 1
ATOM 752 O O . ILE A 1 91 ? -1.294 -1.362 18.023 1.00 92.44 91 ILE A O 1
ATOM 756 N N . ALA A 1 92 ? -3.147 -0.192 18.413 1.00 89.31 92 ALA A N 1
ATOM 757 C CA . ALA A 1 92 ? -2.736 0.932 17.578 1.00 89.31 92 ALA A CA 1
ATOM 758 C C . ALA A 1 92 ? -1.423 1.567 18.066 1.00 89.31 92 ALA A C 1
ATOM 760 O O . ALA A 1 92 ? -0.560 1.882 17.253 1.00 89.31 92 ALA A O 1
ATOM 761 N N . ARG A 1 93 ? -1.226 1.689 19.388 1.00 90.12 93 ARG A N 1
ATOM 762 C CA . ARG A 1 93 ? -0.006 2.277 19.975 1.00 90.12 93 ARG A CA 1
ATOM 763 C C . ARG A 1 93 ? 1.257 1.442 19.761 1.00 90.12 93 ARG A C 1
ATOM 765 O O . ARG A 1 93 ? 2.348 2.003 19.786 1.00 90.12 93 ARG A O 1
ATOM 772 N N . ILE A 1 94 ? 1.131 0.127 19.580 1.00 91.94 94 ILE A N 1
ATOM 773 C CA . ILE A 1 94 ? 2.285 -0.749 19.312 1.00 91.94 94 ILE A CA 1
ATOM 774 C C . ILE A 1 94 ? 2.638 -0.816 17.821 1.00 91.94 94 ILE A C 1
ATOM 776 O O . ILE A 1 94 ? 3.726 -1.280 17.481 1.00 91.94 94 ILE A O 1
ATOM 780 N N . ILE A 1 95 ? 1.746 -0.366 16.930 1.00 84.75 95 ILE A N 1
ATOM 781 C CA . ILE A 1 95 ? 2.023 -0.314 15.494 1.00 84.75 95 ILE A CA 1
ATOM 782 C C . ILE A 1 95 ? 3.029 0.821 15.235 1.00 84.75 95 ILE A C 1
ATOM 784 O O . ILE A 1 95 ? 2.765 1.970 15.592 1.00 84.75 95 ILE A O 1
ATOM 788 N N . PRO A 1 96 ? 4.186 0.538 14.608 1.00 85.69 96 PRO A N 1
ATOM 789 C CA . PRO A 1 96 ? 5.156 1.572 14.271 1.00 85.69 96 PRO A CA 1
ATOM 790 C C . PRO A 1 96 ? 4.554 2.628 13.339 1.00 85.69 96 PRO A C 1
ATOM 792 O O . PRO A 1 96 ? 3.840 2.285 12.398 1.00 85.69 96 PRO A O 1
ATOM 795 N N . ALA A 1 97 ? 4.923 3.898 13.539 1.00 81.94 97 ALA A N 1
ATOM 796 C CA . ALA A 1 97 ? 4.465 5.011 12.697 1.00 81.94 97 ALA A CA 1
ATOM 797 C C . ALA A 1 97 ? 4.790 4.813 11.205 1.00 81.94 97 ALA A C 1
ATOM 799 O O . ALA A 1 97 ? 4.044 5.258 10.335 1.00 81.94 97 ALA A O 1
ATOM 800 N N . THR A 1 98 ? 5.885 4.106 10.916 1.00 79.25 98 THR A N 1
ATOM 801 C CA . THR A 1 98 ? 6.286 3.741 9.559 1.00 79.25 98 THR A CA 1
ATOM 802 C C . THR A 1 98 ? 6.449 2.234 9.471 1.00 79.25 98 THR A C 1
ATOM 804 O O . THR A 1 98 ? 7.283 1.644 10.163 1.00 79.25 98 THR A O 1
ATOM 807 N N . THR A 1 99 ? 5.689 1.598 8.580 1.00 78.75 99 THR A N 1
ATOM 808 C CA . THR A 1 99 ? 5.934 0.206 8.198 1.00 78.75 99 THR A CA 1
ATOM 809 C C . THR A 1 99 ? 7.140 0.169 7.261 1.00 78.75 99 THR A C 1
ATOM 811 O O . THR A 1 99 ? 7.013 0.335 6.050 1.00 78.75 99 THR A O 1
ATOM 814 N N . THR A 1 100 ? 8.337 0.010 7.823 1.00 73.75 100 THR A N 1
ATOM 815 C CA . THR A 1 100 ? 9.559 -0.127 7.025 1.00 73.75 100 THR A CA 1
ATOM 816 C C . THR A 1 100 ? 9.670 -1.549 6.498 1.00 73.75 100 THR A C 1
ATOM 818 O O . THR A 1 100 ? 9.773 -2.501 7.272 1.00 73.75 100 THR A O 1
ATOM 821 N N . ASP A 1 101 ? 9.693 -1.687 5.178 1.00 77.44 101 ASP A N 1
ATOM 822 C CA . ASP A 1 101 ? 10.050 -2.938 4.526 1.00 77.44 101 ASP A CA 1
A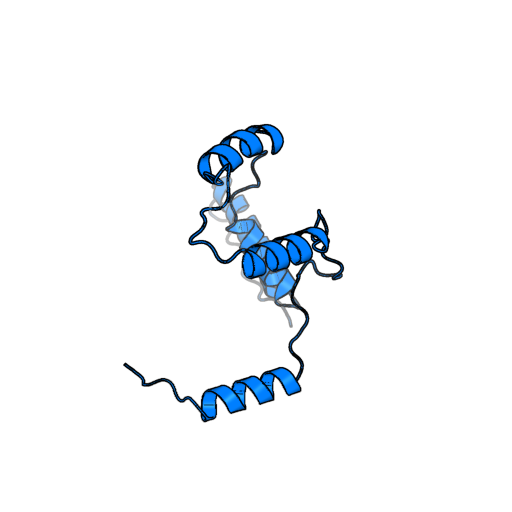TOM 823 C C . ASP A 1 101 ? 11.537 -3.243 4.762 1.00 77.44 101 ASP A C 1
ATOM 825 O O . ASP A 1 101 ? 12.409 -2.442 4.423 1.00 77.44 101 ASP A O 1
ATOM 829 N N . ARG A 1 102 ? 11.821 -4.384 5.395 1.00 72.50 102 ARG A N 1
ATOM 830 C CA . ARG A 1 102 ? 13.188 -4.851 5.680 1.00 72.50 102 ARG A CA 1
ATOM 831 C C . ARG A 1 102 ? 13.681 -5.894 4.681 1.00 72.50 102 ARG A C 1
ATOM 833 O O . ARG A 1 102 ? 14.796 -6.387 4.827 1.00 72.50 102 ARG A O 1
ATOM 840 N N . SER A 1 103 ? 12.859 -6.272 3.708 1.00 76.00 103 SER A N 1
ATOM 841 C CA . SER A 1 103 ? 13.258 -7.227 2.685 1.00 76.00 103 SER A CA 1
ATOM 842 C C . SER A 1 103 ? 14.225 -6.582 1.691 1.00 76.00 103 SER A C 1
ATOM 844 O O . SER A 1 103 ? 14.117 -5.404 1.353 1.00 76.00 103 SER A O 1
ATOM 846 N N . THR A 1 104 ? 15.169 -7.374 1.187 1.00 72.38 104 THR A N 1
ATOM 847 C CA . THR A 1 104 ? 16.105 -6.955 0.132 1.00 72.38 104 THR A CA 1
ATOM 848 C C . THR A 1 104 ? 15.396 -6.543 -1.157 1.00 72.38 104 THR A C 1
ATOM 850 O O . THR A 1 104 ? 15.913 -5.723 -1.912 1.00 72.38 104 THR A O 1
ATOM 853 N N . ASP A 1 105 ? 14.207 -7.098 -1.396 1.00 68.25 105 ASP A N 1
ATOM 854 C CA . ASP A 1 105 ? 13.501 -7.018 -2.674 1.00 68.25 105 ASP A CA 1
ATOM 855 C C . ASP A 1 105 ? 12.264 -6.105 -2.660 1.00 68.25 105 ASP A C 1
ATOM 857 O O . ASP A 1 105 ? 11.625 -5.930 -3.700 1.00 68.25 105 ASP A O 1
ATOM 861 N N . GLY A 1 106 ? 11.945 -5.465 -1.529 1.00 68.12 106 GLY A N 1
ATOM 862 C CA . GLY A 1 106 ? 10.860 -4.480 -1.454 1.00 68.12 106 GLY A CA 1
ATOM 863 C C . GLY A 1 106 ? 9.452 -5.095 -1.464 1.00 68.12 106 GLY A C 1
ATOM 864 O O . GLY A 1 106 ? 8.567 -4.616 -2.178 1.00 68.12 106 GLY A O 1
ATOM 865 N N . HIS A 1 107 ? 9.257 -6.170 -0.701 1.00 70.81 107 HIS A N 1
ATOM 866 C CA . HIS A 1 107 ? 7.956 -6.762 -0.397 1.00 70.81 107 HIS A CA 1
ATOM 867 C C . HIS A 1 107 ? 7.739 -6.989 1.111 1.00 70.81 107 HIS A C 1
ATOM 869 O O . HIS A 1 107 ? 8.616 -7.453 1.834 1.00 70.81 107 HIS A O 1
ATOM 875 N N . PHE A 1 108 ? 6.504 -6.764 1.568 1.00 67.56 108 PHE A N 1
ATOM 876 C CA . PHE A 1 108 ? 6.083 -7.055 2.947 1.00 67.56 108 PHE A CA 1
ATOM 877 C C . PHE A 1 108 ? 5.790 -8.541 3.204 1.00 67.56 108 PHE A C 1
ATOM 879 O O . PHE A 1 108 ? 5.615 -8.948 4.352 1.00 67.56 108 PHE A O 1
ATOM 886 N N . SER A 1 109 ? 5.700 -9.354 2.151 1.00 74.12 109 SER A N 1
ATOM 887 C CA . SER A 1 109 ? 5.360 -10.773 2.248 1.00 74.12 109 SER A CA 1
ATOM 888 C C . SER A 1 109 ? 6.623 -11.621 2.261 1.00 74.12 109 SER A C 1
ATOM 890 O O . SER A 1 109 ? 7.447 -11.515 1.360 1.00 74.12 109 SER A O 1
ATOM 892 N N . ARG A 1 110 ? 6.752 -12.509 3.249 1.00 78.12 110 ARG A N 1
ATOM 893 C CA . ARG A 1 110 ? 7.742 -13.590 3.192 1.00 78.12 110 ARG A CA 1
ATOM 894 C C . ARG A 1 110 ? 7.268 -14.696 2.238 1.00 78.12 110 ARG A C 1
ATOM 896 O O . ARG A 1 110 ? 6.057 -14.840 2.054 1.00 78.12 110 ARG A O 1
ATOM 903 N N . PRO A 1 111 ? 8.177 -15.506 1.672 1.00 80.12 111 PRO A N 1
ATOM 904 C CA . PRO A 1 111 ? 7.793 -16.745 1.007 1.00 80.12 111 PRO A CA 1
ATOM 905 C C . PRO A 1 111 ? 6.942 -17.628 1.934 1.00 80.12 111 PRO A C 1
ATOM 907 O O . PRO A 1 111 ? 7.205 -17.700 3.141 1.00 80.12 111 PRO A O 1
ATOM 910 N N . PHE A 1 112 ? 5.931 -18.291 1.369 1.00 83.50 112 PHE A N 1
ATOM 911 C CA . PHE A 1 112 ? 5.126 -19.273 2.096 1.00 83.50 112 PHE A CA 1
ATOM 912 C C . PHE A 1 112 ? 5.992 -20.472 2.488 1.00 83.50 112 PHE A C 1
ATOM 914 O O . PHE A 1 112 ? 6.777 -20.965 1.674 1.00 83.50 112 PHE A O 1
ATOM 921 N N . SER A 1 113 ? 5.856 -20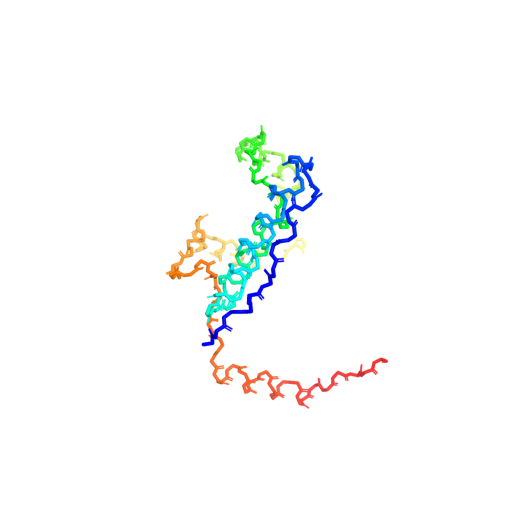.944 3.727 1.00 88.81 113 SER A N 1
ATOM 922 C CA . SER A 1 113 ? 6.448 -22.216 4.135 1.00 88.81 113 SER A CA 1
ATOM 923 C C . SER A 1 113 ? 5.608 -23.382 3.614 1.00 88.81 113 SER A C 1
ATOM 925 O O . SER A 1 113 ? 4.417 -23.239 3.341 1.00 88.81 113 SER A O 1
ATOM 927 N N . LEU A 1 114 ? 6.221 -24.564 3.505 1.00 92.50 114 LEU A N 1
ATOM 928 C CA . LEU A 1 114 ? 5.494 -25.782 3.128 1.00 92.50 114 LEU A CA 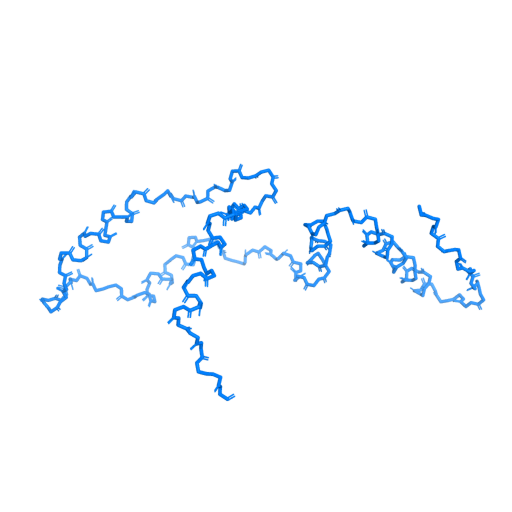1
ATOM 929 C C . LEU A 1 114 ? 4.352 -26.083 4.107 1.00 92.50 114 LEU A C 1
ATOM 931 O O . LEU A 1 114 ? 3.251 -26.378 3.664 1.00 92.50 114 LEU A O 1
ATOM 935 N N . SER A 1 115 ? 4.579 -25.887 5.408 1.00 92.06 115 SER A N 1
ATOM 936 C CA . SER A 1 115 ? 3.548 -26.071 6.435 1.00 92.06 115 SER A CA 1
ATOM 937 C C . SER A 1 115 ? 2.327 -25.165 6.223 1.00 92.06 115 SER A C 1
ATOM 939 O O . SER A 1 115 ? 1.198 -25.609 6.362 1.00 92.06 115 SER A O 1
ATOM 941 N N . GLU A 1 116 ? 2.528 -23.904 5.820 1.00 91.62 116 GLU A N 1
ATOM 942 C CA . GLU A 1 116 ? 1.416 -22.986 5.534 1.00 91.62 116 GLU A CA 1
ATOM 943 C C . GLU A 1 116 ? 0.606 -23.436 4.312 1.00 91.62 116 GLU A C 1
ATOM 945 O O . GLU A 1 116 ? -0.608 -23.241 4.260 1.00 91.62 116 GLU A O 1
ATOM 950 N N . LEU A 1 117 ? 1.268 -24.033 3.318 1.00 93.25 117 LEU A N 1
ATOM 951 C CA . LEU A 1 117 ? 0.591 -24.595 2.152 1.00 93.25 117 LEU A CA 1
ATOM 952 C C . LEU A 1 117 ? -0.209 -25.848 2.524 1.00 93.25 117 LEU A C 1
ATOM 954 O O . LEU A 1 117 ? -1.333 -26.000 2.046 1.00 93.25 117 LEU A O 1
ATOM 958 N N . GLU A 1 118 ? 0.338 -26.706 3.385 1.00 95.06 118 GLU A N 1
ATOM 959 C CA . GLU A 1 118 ? -0.344 -27.891 3.919 1.00 95.06 118 GLU A CA 1
ATOM 960 C C . GLU A 1 118 ? -1.600 -27.499 4.714 1.00 95.06 118 GLU A C 1
ATOM 962 O O . GLU A 1 118 ? -2.683 -28.015 4.430 1.00 95.06 118 GLU A O 1
ATOM 967 N N . ASP A 1 119 ? -1.504 -26.507 5.605 1.00 91.50 119 ASP A N 1
ATOM 968 C CA . ASP A 1 119 ? -2.642 -25.989 6.381 1.00 91.50 119 ASP A CA 1
ATOM 969 C C . ASP A 1 119 ? -3.761 -25.453 5.471 1.00 91.50 119 ASP A C 1
ATOM 971 O O . ASP A 1 119 ? -4.958 -25.677 5.692 1.00 91.50 119 ASP A O 1
ATOM 975 N N . VAL A 1 120 ? -3.388 -24.731 4.408 1.00 89.88 120 VAL A N 1
ATOM 976 C CA . VAL A 1 120 ? -4.352 -24.205 3.434 1.00 89.88 120 VAL A CA 1
ATOM 977 C C . VAL A 1 120 ? -5.003 -25.336 2.643 1.00 89.88 120 VAL A C 1
ATOM 979 O O . VAL A 1 120 ? -6.219 -25.297 2.437 1.00 89.88 120 VAL A O 1
ATOM 982 N N . GLN A 1 121 ? -4.236 -26.343 2.220 1.00 91.50 121 GLN A N 1
ATOM 983 C CA . GLN A 1 121 ? -4.775 -27.520 1.537 1.00 91.50 121 GLN A CA 1
ATOM 984 C C . GLN A 1 121 ? -5.758 -28.282 2.427 1.00 91.50 121 GLN A C 1
ATOM 986 O O . GLN A 1 121 ? -6.844 -28.636 1.966 1.00 91.50 121 GLN A O 1
ATOM 991 N N . GLU A 1 122 ? -5.426 -28.473 3.704 1.00 92.31 122 GLU A N 1
ATOM 992 C CA . GLU A 1 122 ? -6.314 -29.114 4.673 1.00 92.31 122 GLU A CA 1
ATOM 993 C C . GLU A 1 122 ? -7.604 -28.304 4.876 1.00 92.31 122 GLU A C 1
ATOM 995 O O . GLU A 1 122 ? -8.707 -28.850 4.931 1.00 92.31 122 GLU A O 1
ATOM 1000 N N . ARG A 1 123 ? -7.509 -26.973 4.932 1.00 89.38 123 ARG A N 1
ATOM 1001 C CA . ARG A 1 123 ? -8.696 -26.117 5.047 1.00 89.38 123 ARG A CA 1
ATOM 1002 C C . ARG A 1 123 ? -9.592 -26.194 3.809 1.00 89.38 123 ARG A C 1
ATOM 1004 O O . ARG A 1 123 ? -10.814 -26.230 3.949 1.00 89.38 123 ARG A O 1
ATOM 1011 N N . ILE A 1 124 ? -9.003 -26.210 2.611 1.00 89.62 124 ILE A N 1
ATOM 1012 C CA . ILE A 1 124 ? -9.740 -26.333 1.343 1.00 89.62 124 ILE A CA 1
ATOM 1013 C C . ILE A 1 124 ? -10.417 -27.704 1.246 1.00 89.62 124 ILE A C 1
ATOM 1015 O O . ILE A 1 124 ? -11.570 -27.777 0.828 1.00 89.62 124 ILE A O 1
ATOM 1019 N N . SER A 1 125 ? -9.742 -28.779 1.663 1.00 88.12 125 SER A N 1
ATOM 1020 C CA . SER A 1 125 ? -10.320 -30.127 1.643 1.00 88.12 125 SER A CA 1
ATOM 1021 C C . SER A 1 125 ? -11.473 -30.285 2.640 1.00 88.12 125 SER A C 1
ATOM 1023 O O . SER A 1 125 ? -12.459 -30.949 2.326 1.00 88.12 125 SER A O 1
ATOM 1025 N N . LYS A 1 126 ? -11.398 -29.630 3.808 1.00 89.44 126 LYS A N 1
ATOM 1026 C CA . LYS A 1 126 ? -12.480 -29.598 4.812 1.00 89.44 126 LYS A CA 1
ATOM 1027 C C . LYS A 1 126 ? -13.684 -28.760 4.384 1.00 89.44 126 LYS A C 1
ATOM 1029 O O . LYS A 1 126 ? -14.811 -29.058 4.777 1.00 89.44 126 LYS A O 1
ATOM 1034 N N . HIS A 1 127 ? -13.461 -27.716 3.590 1.00 82.00 127 HIS A N 1
ATOM 1035 C CA . HIS A 1 127 ? -14.509 -26.819 3.110 1.00 82.00 127 HIS A CA 1
ATOM 1036 C C . HIS A 1 127 ? -14.448 -26.686 1.588 1.00 82.00 127 HIS A C 1
ATOM 1038 O O . HIS A 1 127 ? -14.104 -25.611 1.084 1.00 82.00 127 HIS A O 1
ATOM 1044 N N . PRO A 1 128 ? -14.790 -27.755 0.841 1.00 78.75 128 PRO A N 1
ATOM 1045 C CA . PRO A 1 128 ? -14.875 -27.659 -0.603 1.00 78.75 128 PRO A CA 1
ATOM 1046 C C . PRO A 1 128 ? -15.916 -26.590 -0.927 1.00 78.75 128 PRO A C 1
ATOM 1048 O O . PRO A 1 128 ? -17.071 -26.670 -0.497 1.00 78.75 128 PRO A O 1
ATOM 1051 N N . GLY A 1 129 ? -15.484 -25.537 -1.624 1.00 76.12 129 GLY A N 1
ATOM 1052 C CA . GLY A 1 129 ? -16.390 -24.489 -2.069 1.00 76.12 129 GLY A CA 1
ATOM 1053 C C . GLY A 1 129 ? -17.528 -25.134 -2.851 1.00 76.12 129 GLY A C 1
ATOM 1054 O O . GLY A 1 129 ? -17.282 -25.949 -3.738 1.00 76.12 129 GLY A O 1
ATOM 1055 N N . LYS A 1 130 ? -18.777 -24.798 -2.512 1.00 69.06 130 LYS A N 1
ATOM 1056 C CA . LYS A 1 130 ? -19.913 -25.142 -3.367 1.00 69.06 130 LYS A CA 1
ATOM 1057 C C . LYS A 1 130 ? -19.696 -24.391 -4.676 1.00 69.06 130 LYS A C 1
ATOM 1059 O O . LYS A 1 130 ? -19.881 -23.178 -4.713 1.00 69.06 130 LYS A O 1
ATOM 1064 N N . SER A 1 131 ? -19.210 -25.086 -5.699 1.00 62.16 131 SER A N 1
ATOM 1065 C CA . SER A 1 131 ? -19.161 -24.547 -7.053 1.00 62.16 131 SER A CA 1
ATOM 1066 C C . SER A 1 131 ? -20.564 -24.059 -7.424 1.00 62.16 131 SER A C 1
ATOM 1068 O O . SER A 1 131 ? -21.536 -24.787 -7.216 1.00 62.16 131 SER A O 1
ATOM 1070 N N . ALA A 1 132 ? -20.645 -22.805 -7.871 1.00 46.84 132 ALA A N 1
ATOM 1071 C CA . ALA A 1 132 ? -21.843 -22.190 -8.433 1.00 46.84 132 ALA A CA 1
ATOM 1072 C C . ALA A 1 132 ? -21.993 -22.566 -9.910 1.00 46.84 132 ALA A C 1
ATOM 1074 O O . ALA A 1 132 ? -20.940 -22.764 -10.563 1.00 46.84 132 ALA A O 1
#

Solvent-accessible surface area (backbone atoms only — not comparable to full-atom values): 8716 Å² total; per-residue (Å²): 134,85,79,85,86,76,84,83,80,81,88,69,92,44,79,66,56,58,54,51,52,50,52,52,50,52,52,48,52,55,52,74,64,40,90,44,70,67,60,38,52,51,54,53,44,68,71,70,49,75,77,87,67,80,72,94,61,55,71,73,67,47,47,63,55,49,56,62,71,65,60,70,67,95,60,81,55,91,89,51,64,60,67,62,48,54,51,50,52,56,54,55,72,70,52,66,97,67,88,75,68,83,46,97,82,75,50,90,71,76,85,81,51,70,67,60,52,51,55,50,51,53,52,44,69,76,51,65,75,81,82,128